Protein AF-A0A9E6C1F2-F1 (afdb_monomer_lite)

Radius of gyration: 13.84 Å; chains: 1; bounding box: 32×36×46 Å

Structure (mmCIF, N/CA/C/O backbone):
data_AF-A0A9E6C1F2-F1
#
_entry.id   AF-A0A9E6C1F2-F1
#
loop_
_atom_site.group_PDB
_atom_site.id
_atom_site.type_symbol
_atom_site.label_atom_id
_atom_site.label_alt_id
_atom_site.label_comp_id
_atom_site.label_asym_id
_atom_site.label_entity_id
_atom_site.label_seq_id
_atom_site.pdbx_PDB_ins_code
_atom_site.Cartn_x
_atom_site.Cartn_y
_atom_site.Cartn_z
_atom_site.occupancy
_atom_site.B_iso_or_equiv
_atom_site.auth_seq_id
_atom_site.auth_comp_id
_atom_site.auth_asym_id
_atom_site.auth_atom_id
_atom_site.pdbx_PDB_model_num
ATOM 1 N N . MET A 1 1 ? 17.557 -28.332 -0.093 1.00 43.41 1 MET A N 1
ATOM 2 C CA . MET A 1 1 ? 16.307 -27.564 -0.289 1.00 43.41 1 MET A CA 1
ATOM 3 C C . MET A 1 1 ? 16.673 -26.306 -1.062 1.00 43.41 1 MET A C 1
ATOM 5 O O . MET A 1 1 ? 17.583 -25.615 -0.627 1.00 43.41 1 MET A O 1
ATOM 9 N N . ARG A 1 2 ? 16.091 -26.061 -2.243 1.00 44.34 2 ARG A N 1
ATOM 10 C CA . ARG A 1 2 ? 16.369 -24.836 -3.010 1.00 44.34 2 ARG A CA 1
ATOM 11 C C . ARG A 1 2 ? 15.562 -23.708 -2.371 1.00 44.34 2 ARG A C 1
ATOM 13 O O . ARG A 1 2 ? 14.340 -23.759 -2.409 1.00 44.34 2 ARG A O 1
ATOM 20 N N . ASN A 1 3 ? 16.243 -22.760 -1.734 1.00 42.38 3 ASN A N 1
ATOM 21 C CA . ASN A 1 3 ? 15.615 -21.554 -1.210 1.00 42.38 3 ASN A CA 1
ATOM 22 C C . ASN A 1 3 ? 15.173 -20.723 -2.423 1.00 42.38 3 ASN A C 1
ATOM 24 O O . ASN A 1 3 ? 16.016 -20.142 -3.103 1.00 42.38 3 ASN A O 1
ATOM 28 N N . LEU A 1 4 ? 13.885 -20.769 -2.770 1.00 52.50 4 LEU A N 1
ATOM 29 C CA . LEU A 1 4 ? 13.320 -19.861 -3.761 1.00 52.50 4 LEU A CA 1
ATOM 30 C C . LEU A 1 4 ? 13.305 -18.488 -3.096 1.00 52.50 4 LEU A C 1
ATOM 32 O O . LEU A 1 4 ? 12.488 -18.242 -2.211 1.00 52.50 4 LEU A O 1
ATOM 36 N N . VAL A 1 5 ? 14.251 -17.626 -3.465 1.00 57.75 5 VAL A N 1
ATOM 37 C CA . VAL A 1 5 ? 14.076 -16.199 -3.203 1.00 57.75 5 VAL A CA 1
ATOM 38 C C . VAL A 1 5 ? 12.785 -15.793 -3.919 1.00 57.75 5 VAL A C 1
ATOM 40 O O . VAL A 1 5 ? 12.636 -16.126 -5.099 1.00 57.75 5 VAL A O 1
ATOM 43 N N . PRO A 1 6 ? 11.800 -15.203 -3.224 1.00 67.69 6 PRO A N 1
ATOM 44 C CA . PRO A 1 6 ? 10.612 -14.718 -3.903 1.00 67.69 6 PRO A CA 1
ATOM 45 C C . PRO A 1 6 ? 11.056 -13.674 -4.933 1.00 67.69 6 PRO A C 1
ATOM 47 O O . PRO A 1 6 ? 11.933 -12.857 -4.649 1.00 67.69 6 PRO A O 1
ATOM 50 N N . SER A 1 7 ? 10.498 -13.736 -6.141 1.00 82.75 7 SER A N 1
ATOM 51 C CA . SER A 1 7 ? 10.725 -12.691 -7.136 1.00 82.75 7 SER A CA 1
ATOM 52 C C . SER A 1 7 ? 10.200 -11.359 -6.598 1.00 82.75 7 SER A C 1
ATOM 54 O O . SER A 1 7 ? 9.142 -11.371 -5.960 1.00 82.75 7 SER A O 1
ATOM 56 N N . PRO A 1 8 ? 10.908 -10.242 -6.840 1.00 90.56 8 PRO A N 1
ATOM 57 C CA . PRO A 1 8 ? 10.443 -8.919 -6.450 1.00 90.56 8 PRO A CA 1
ATOM 58 C C . PRO A 1 8 ? 9.010 -8.674 -6.948 1.00 90.56 8 PRO A C 1
ATOM 60 O O . PRO A 1 8 ? 8.674 -9.113 -8.053 1.00 90.56 8 PRO A O 1
ATOM 63 N N . PRO A 1 9 ? 8.158 -8.011 -6.151 1.00 94.25 9 PRO A N 1
ATOM 64 C CA . PRO A 1 9 ? 6.784 -7.724 -6.531 1.00 94.25 9 PRO A CA 1
ATOM 65 C C . PRO A 1 9 ? 6.755 -6.806 -7.753 1.00 94.25 9 PRO A C 1
ATOM 67 O O . PRO A 1 9 ? 7.575 -5.902 -7.902 1.00 94.25 9 PRO A O 1
ATOM 70 N N . SER A 1 10 ? 5.784 -7.044 -8.619 1.00 94.50 10 SER A N 1
ATOM 71 C CA . SER A 1 10 ? 5.498 -6.245 -9.804 1.00 94.50 10 SER A CA 1
ATOM 72 C C . SER A 1 10 ? 4.386 -5.231 -9.532 1.00 94.50 10 SER A C 1
ATOM 74 O O . SER A 1 10 ? 3.664 -5.321 -8.538 1.00 94.50 10 SER A O 1
ATOM 76 N N . GLN A 1 11 ? 4.168 -4.301 -10.464 1.00 95.00 11 GLN A N 1
ATOM 77 C CA . GLN A 1 11 ? 3.015 -3.395 -10.411 1.00 95.00 11 GLN A CA 1
ATOM 78 C C . GLN A 1 11 ? 1.670 -4.152 -10.374 1.00 95.00 11 GLN A C 1
ATOM 80 O O . GLN A 1 11 ? 0.715 -3.688 -9.753 1.00 95.00 11 GLN A O 1
ATOM 85 N N . ALA A 1 12 ? 1.590 -5.347 -10.977 1.00 95.44 12 ALA A N 1
ATOM 86 C CA . ALA A 1 12 ? 0.393 -6.185 -10.906 1.00 95.44 12 ALA A CA 1
ATOM 87 C C . ALA A 1 12 ? 0.129 -6.703 -9.483 1.00 95.44 12 ALA A C 1
ATOM 89 O O . ALA A 1 12 ? -1.011 -6.648 -9.030 1.00 95.44 12 ALA A O 1
ATOM 90 N N . ASP A 1 13 ? 1.175 -7.108 -8.756 1.00 96.94 13 ASP A N 1
ATOM 91 C CA . ASP A 1 13 ? 1.048 -7.556 -7.363 1.00 96.94 13 ASP A CA 1
ATOM 92 C C . ASP A 1 13 ? 0.558 -6.419 -6.455 1.00 96.94 13 ASP A C 1
ATOM 94 O O . ASP A 1 13 ? -0.311 -6.615 -5.607 1.00 96.94 13 ASP A O 1
ATOM 98 N N . ILE A 1 14 ? 1.070 -5.200 -6.664 1.00 97.88 14 ILE A N 1
ATOM 99 C CA . ILE A 1 14 ? 0.601 -4.002 -5.952 1.00 97.88 14 ILE A CA 1
ATOM 100 C C . ILE A 1 14 ? -0.882 -3.759 -6.218 1.00 97.88 14 ILE A C 1
ATOM 102 O O . ILE A 1 14 ? -1.650 -3.489 -5.291 1.00 97.88 14 ILE A O 1
ATOM 106 N N . ARG A 1 15 ? -1.294 -3.887 -7.481 1.00 97.62 15 ARG A N 1
ATOM 107 C CA . ARG A 1 15 ? -2.684 -3.715 -7.889 1.00 97.62 15 ARG A CA 1
ATOM 108 C C . ARG A 1 15 ? -3.611 -4.698 -7.183 1.00 97.62 15 ARG A C 1
ATOM 110 O O . ARG A 1 15 ? -4.666 -4.295 -6.698 1.00 97.62 15 ARG A O 1
ATOM 117 N N . ASP A 1 16 ? -3.216 -5.964 -7.107 1.00 98.19 16 ASP A N 1
ATOM 118 C CA . ASP A 1 16 ? -4.006 -6.999 -6.444 1.00 98.19 16 ASP A CA 1
ATOM 119 C C . ASP A 1 16 ? -4.140 -6.729 -4.940 1.00 98.19 16 ASP A C 1
ATOM 121 O O . ASP A 1 16 ? -5.228 -6.886 -4.383 1.00 98.19 16 ASP A O 1
ATOM 125 N N . MET A 1 17 ? -3.086 -6.225 -4.290 1.00 98.44 17 MET A N 1
ATOM 126 C CA . MET A 1 17 ? -3.145 -5.821 -2.880 1.00 98.44 17 MET A CA 1
ATOM 127 C C . MET A 1 17 ? -4.102 -4.644 -2.657 1.00 98.44 17 MET A C 1
ATOM 129 O O . MET A 1 17 ? -4.939 -4.694 -1.756 1.00 98.44 17 MET A O 1
ATOM 133 N N . LEU A 1 18 ? -4.028 -3.606 -3.496 1.00 98.50 18 LEU A N 1
ATOM 134 C CA . LEU A 1 18 ? -4.909 -2.435 -3.410 1.00 98.50 18 LEU A CA 1
ATOM 135 C C . LEU A 1 18 ? -6.372 -2.794 -3.685 1.00 98.50 18 LEU A C 1
ATOM 137 O O . LEU A 1 18 ? -7.262 -2.398 -2.934 1.00 98.50 18 LEU A O 1
ATOM 141 N N . ARG A 1 19 ? -6.630 -3.597 -4.721 1.00 98.31 19 ARG A N 1
ATOM 142 C CA . ARG A 1 19 ? -7.977 -4.097 -5.030 1.00 98.31 19 ARG A CA 1
ATOM 143 C C . ARG A 1 19 ? -8.510 -4.994 -3.918 1.00 98.31 19 ARG A C 1
ATOM 145 O O . ARG A 1 19 ? -9.692 -4.912 -3.602 1.00 98.31 19 ARG A O 1
ATOM 152 N N . GLY A 1 20 ? -7.653 -5.799 -3.292 1.00 98.44 20 GLY A N 1
ATOM 153 C CA . GLY A 1 20 ? -8.022 -6.622 -2.146 1.00 98.44 20 GLY A CA 1
ATOM 154 C C . GLY A 1 20 ? -8.409 -5.807 -0.908 1.00 98.44 20 GLY A C 1
ATOM 155 O O . GLY A 1 20 ? -9.374 -6.171 -0.236 1.00 98.44 20 GLY A O 1
ATOM 156 N N . LEU A 1 21 ? -7.717 -4.691 -0.637 1.00 98.00 21 LEU A N 1
ATOM 157 C CA . LEU A 1 21 ? -8.105 -3.739 0.415 1.00 98.00 21 LEU A CA 1
ATOM 158 C C . LEU A 1 21 ? -9.467 -3.107 0.120 1.00 98.00 21 LEU A C 1
ATOM 160 O O . LEU A 1 21 ? -10.353 -3.142 0.968 1.00 98.00 21 LEU A O 1
ATOM 164 N N . LEU A 1 22 ? -9.645 -2.579 -1.094 1.00 98.25 22 LEU A N 1
ATOM 165 C CA . LEU A 1 22 ? -10.884 -1.922 -1.527 1.00 98.25 22 LEU A CA 1
ATOM 166 C C . LEU A 1 22 ? -12.088 -2.877 -1.532 1.00 98.25 22 LEU A C 1
ATOM 168 O O . LEU A 1 22 ? -13.206 -2.479 -1.219 1.00 98.25 22 LEU A O 1
ATOM 172 N N . ALA A 1 23 ? -11.869 -4.149 -1.867 1.00 97.94 23 ALA A N 1
ATOM 173 C CA . ALA A 1 23 ? -12.903 -5.179 -1.826 1.00 97.94 23 ALA A CA 1
ATOM 174 C C . ALA A 1 23 ? -13.169 -5.723 -0.408 1.00 97.94 23 ALA A C 1
ATOM 176 O O . ALA A 1 23 ? -14.093 -6.516 -0.225 1.00 97.94 23 ALA A O 1
ATOM 177 N N . GLY A 1 24 ? -12.345 -5.362 0.583 1.00 97.44 24 GLY A N 1
ATOM 178 C CA . GLY A 1 24 ? -12.388 -5.928 1.933 1.00 97.44 24 GLY A CA 1
ATOM 179 C C . GLY A 1 24 ? -12.011 -7.413 2.003 1.00 97.44 24 GLY A C 1
ATOM 180 O O . GLY A 1 24 ? -12.249 -8.057 3.023 1.00 97.44 24 GLY A O 1
ATOM 181 N N . SER A 1 25 ? -11.443 -7.979 0.932 1.00 98.31 25 SER A N 1
ATOM 182 C CA . SER A 1 25 ? -11.001 -9.378 0.890 1.00 98.31 25 SER A CA 1
ATOM 183 C C . SER A 1 25 ? -9.627 -9.585 1.525 1.00 98.31 25 SER A C 1
ATOM 185 O O . SER A 1 25 ? -9.272 -10.719 1.833 1.00 98.31 25 SER A O 1
ATOM 187 N N . LEU A 1 26 ? -8.856 -8.508 1.700 1.00 98.25 26 LEU A N 1
ATOM 188 C CA . LEU A 1 26 ? -7.602 -8.486 2.448 1.00 98.25 26 LEU A CA 1
ATOM 189 C C . LEU A 1 26 ? -7.688 -7.448 3.566 1.00 98.25 26 LEU A C 1
ATOM 191 O O . LEU A 1 26 ? -8.152 -6.328 3.348 1.00 98.25 26 LEU A O 1
ATOM 195 N N . SER A 1 27 ? -7.205 -7.803 4.756 1.00 98.06 27 SER A N 1
ATOM 196 C CA . SER A 1 27 ? -7.058 -6.843 5.852 1.00 98.06 27 SER A CA 1
ATOM 197 C C . SER A 1 27 ? -5.823 -5.954 5.677 1.00 98.06 27 SER A C 1
ATOM 199 O O . SER A 1 27 ? -4.849 -6.306 5.004 1.00 98.06 27 SER A O 1
ATOM 201 N N . ARG A 1 28 ? -5.837 -4.795 6.342 1.00 98.12 28 ARG A N 1
ATOM 202 C CA . ARG A 1 28 ? -4.711 -3.847 6.362 1.00 98.12 28 ARG A CA 1
ATOM 203 C C . ARG A 1 28 ? -3.459 -4.487 6.943 1.00 98.12 28 ARG A C 1
ATOM 205 O O . ARG A 1 28 ? -2.369 -4.312 6.411 1.00 98.12 28 ARG A O 1
ATOM 212 N N . GLU A 1 29 ? -3.622 -5.276 7.996 1.00 97.94 29 GLU A N 1
ATOM 213 C CA . GLU A 1 29 ? -2.553 -5.996 8.673 1.00 97.94 29 GLU A CA 1
ATOM 214 C C . GLU A 1 29 ? -1.919 -7.060 7.764 1.00 97.94 29 GLU A C 1
ATOM 216 O O . GLU A 1 29 ? -0.700 -7.247 7.782 1.00 97.94 29 GLU A O 1
ATOM 221 N N . GLU A 1 30 ? -2.720 -7.759 6.952 1.00 98.12 30 GLU A N 1
ATOM 222 C CA . GLU A 1 30 ? -2.213 -8.727 5.972 1.00 98.12 30 GLU A CA 1
ATOM 223 C C . GLU A 1 30 ? -1.385 -8.048 4.883 1.00 98.12 30 GLU A C 1
ATOM 225 O O . GLU A 1 30 ? -0.271 -8.497 4.593 1.00 98.12 30 GLU A O 1
ATOM 230 N N . VAL A 1 31 ? -1.898 -6.952 4.322 1.00 98.44 31 VAL A N 1
ATOM 231 C CA . VAL A 1 31 ? -1.220 -6.205 3.256 1.00 98.44 31 VAL A CA 1
ATOM 232 C C . VAL A 1 31 ? 0.039 -5.510 3.772 1.00 98.44 31 VAL A C 1
ATOM 234 O O . VAL A 1 31 ? 1.096 -5.620 3.148 1.00 98.44 31 VAL A O 1
ATOM 237 N N . SER A 1 32 ? -0.030 -4.889 4.950 1.00 98.44 32 SER A N 1
ATOM 238 C CA . SER A 1 32 ? 1.125 -4.279 5.614 1.00 98.44 32 SER A CA 1
ATOM 239 C C . SER A 1 32 ? 2.225 -5.303 5.866 1.00 98.44 32 SER A C 1
ATOM 241 O O . SER A 1 32 ? 3.366 -5.122 5.437 1.00 98.44 32 SER A O 1
ATOM 243 N N . ARG A 1 33 ? 1.882 -6.458 6.450 1.00 98.00 33 ARG A N 1
ATOM 244 C CA . ARG A 1 33 ? 2.845 -7.544 6.669 1.00 98.00 33 ARG A CA 1
ATOM 245 C C . ARG A 1 33 ? 3.446 -8.054 5.362 1.00 98.00 33 ARG A C 1
ATOM 247 O O . ARG A 1 33 ? 4.618 -8.425 5.345 1.00 98.00 33 ARG A O 1
ATOM 254 N N . TRP A 1 34 ? 2.661 -8.134 4.289 1.00 97.44 34 TRP A N 1
ATOM 255 C CA . TRP A 1 34 ? 3.170 -8.526 2.979 1.00 97.44 34 TRP A CA 1
A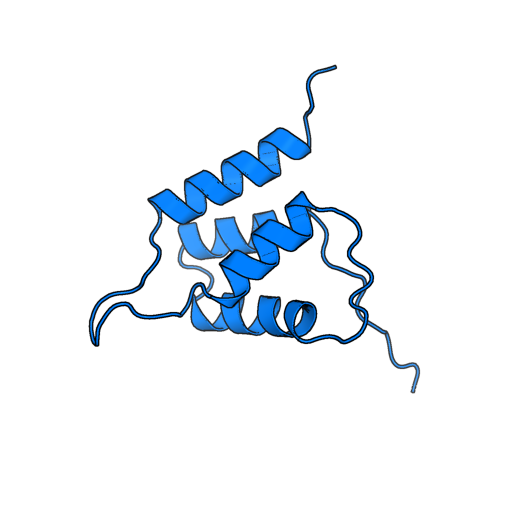TOM 256 C C . TRP A 1 34 ? 4.196 -7.520 2.449 1.00 97.44 34 TRP A C 1
ATOM 258 O O . TRP A 1 34 ? 5.303 -7.931 2.100 1.00 97.44 34 TRP A O 1
ATOM 268 N N . ALA A 1 35 ? 3.878 -6.227 2.473 1.00 97.81 35 ALA A N 1
ATOM 269 C CA . ALA A 1 35 ? 4.758 -5.172 1.983 1.00 97.81 35 ALA A CA 1
ATOM 270 C C . ALA A 1 35 ? 6.035 -5.025 2.830 1.00 97.81 35 ALA A C 1
ATOM 272 O O . ALA A 1 35 ? 7.132 -4.892 2.286 1.00 97.81 35 ALA A O 1
ATOM 273 N N . GLN A 1 36 ? 5.929 -5.138 4.157 1.00 96.69 36 GLN A N 1
ATOM 274 C CA . GLN A 1 36 ? 7.070 -5.015 5.072 1.00 96.69 36 GLN A CA 1
ATOM 275 C C . GLN A 1 36 ? 8.167 -6.067 4.834 1.00 96.69 36 GLN A C 1
ATOM 277 O O . GLN A 1 36 ? 9.333 -5.798 5.121 1.00 96.69 36 GLN A O 1
ATOM 282 N N . ARG A 1 37 ? 7.843 -7.239 4.260 1.00 94.88 37 ARG A N 1
ATOM 283 C CA . ARG A 1 37 ? 8.858 -8.244 3.874 1.00 94.88 37 ARG A CA 1
ATOM 284 C C . ARG A 1 37 ? 9.833 -7.721 2.821 1.00 94.88 37 ARG A C 1
ATOM 286 O O . ARG A 1 37 ? 10.982 -8.147 2.807 1.00 94.88 37 ARG A O 1
ATOM 293 N N . TRP A 1 38 ? 9.365 -6.821 1.961 1.00 95.56 38 TRP A N 1
ATOM 294 C CA . TRP A 1 38 ? 10.151 -6.209 0.896 1.00 95.56 38 TRP A CA 1
ATOM 295 C C . TRP A 1 38 ? 10.835 -4.937 1.378 1.00 95.56 38 TRP A C 1
ATOM 297 O O . TRP A 1 38 ? 12.036 -4.783 1.196 1.00 95.56 38 TRP A O 1
ATOM 307 N N . VAL A 1 39 ? 10.093 -4.065 2.066 1.00 94.62 39 VAL A N 1
ATOM 308 C CA . VAL A 1 39 ? 10.620 -2.790 2.580 1.00 94.62 39 VAL A CA 1
ATOM 309 C C . VAL A 1 39 ? 11.742 -3.007 3.604 1.00 94.62 39 VAL A C 1
ATOM 311 O O . VAL A 1 39 ? 12.689 -2.230 3.655 1.00 94.62 39 VAL A O 1
ATOM 314 N N . GLY A 1 40 ? 11.662 -4.071 4.410 1.00 92.50 40 GLY A N 1
ATOM 315 C CA . GLY A 1 40 ? 12.691 -4.418 5.394 1.00 92.50 40 GLY A CA 1
ATOM 316 C C . GLY A 1 40 ? 13.870 -5.234 4.847 1.00 92.50 40 GLY A C 1
ATOM 317 O O . GLY A 1 40 ? 14.782 -5.550 5.614 1.00 92.50 40 GLY A O 1
ATOM 318 N N . ALA A 1 41 ? 13.861 -5.625 3.569 1.00 92.81 41 ALA A N 1
ATOM 319 C CA . ALA A 1 41 ? 14.951 -6.396 2.978 1.00 92.81 41 ALA A CA 1
ATOM 320 C C . ALA A 1 41 ? 16.164 -5.499 2.675 1.00 92.81 41 ALA A C 1
ATOM 322 O O . ALA A 1 41 ? 16.014 -4.358 2.252 1.00 92.81 41 ALA A O 1
ATOM 323 N N . VAL A 1 42 ? 17.378 -6.031 2.865 1.00 89.62 42 VAL A N 1
ATOM 324 C CA . VAL A 1 42 ? 18.635 -5.295 2.609 1.00 89.62 42 VAL A CA 1
ATOM 325 C C . VAL A 1 42 ? 18.808 -4.963 1.123 1.00 89.62 42 VAL A C 1
ATOM 327 O O . VAL A 1 42 ? 19.321 -3.900 0.792 1.00 89.62 42 VAL A O 1
ATOM 330 N N . ASP A 1 43 ? 18.380 -5.872 0.249 1.00 89.00 43 ASP A N 1
ATOM 331 C CA . ASP A 1 43 ? 18.396 -5.707 -1.204 1.00 89.00 43 ASP A CA 1
ATOM 332 C C . ASP A 1 43 ? 17.163 -6.417 -1.797 1.00 89.00 43 ASP A C 1
ATOM 334 O O . ASP A 1 43 ? 17.199 -7.629 -2.030 1.00 89.00 43 ASP A O 1
ATOM 338 N N . PRO A 1 44 ? 16.022 -5.715 -1.937 1.00 88.06 44 PRO A N 1
ATOM 339 C CA . PRO A 1 44 ? 14.780 -6.316 -2.411 1.00 88.06 44 PRO A CA 1
ATOM 340 C C . PRO A 1 44 ? 14.746 -6.541 -3.930 1.00 88.06 44 PRO A C 1
ATOM 342 O O . PRO A 1 44 ? 13.808 -7.180 -4.402 1.00 88.06 44 PRO A O 1
ATOM 345 N N . GLY A 1 45 ? 15.721 -6.028 -4.694 1.00 92.12 45 GLY A N 1
ATOM 346 C CA . GLY A 1 45 ? 15.739 -6.134 -6.159 1.00 92.12 45 GLY A CA 1
ATOM 347 C C . GLY A 1 45 ? 14.568 -5.424 -6.853 1.00 92.12 45 GLY A C 1
ATOM 348 O O . GLY A 1 45 ? 14.076 -5.907 -7.869 1.00 92.12 45 GLY A O 1
ATOM 349 N N . ILE A 1 46 ? 14.075 -4.324 -6.274 1.00 93.69 46 ILE A N 1
ATOM 350 C CA . ILE A 1 46 ? 12.948 -3.538 -6.796 1.00 93.69 46 ILE A CA 1
ATOM 351 C C . ILE A 1 46 ? 13.496 -2.231 -7.365 1.00 93.69 46 ILE A C 1
ATOM 353 O O . ILE A 1 46 ? 13.737 -1.284 -6.620 1.00 93.69 46 ILE A O 1
ATOM 357 N N . ASP A 1 47 ? 13.678 -2.188 -8.683 1.00 92.44 47 ASP A N 1
ATOM 358 C CA . ASP A 1 47 ? 14.179 -1.000 -9.391 1.00 92.44 47 ASP A CA 1
ATOM 359 C C . ASP A 1 47 ? 13.058 -0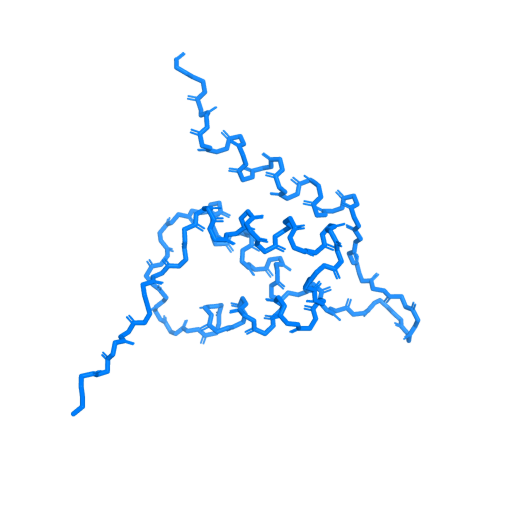.052 -9.845 1.00 92.44 47 ASP A C 1
ATOM 361 O O . ASP A 1 47 ? 13.306 1.113 -10.155 1.00 92.44 47 ASP A O 1
ATOM 365 N N . ASP A 1 48 ? 11.818 -0.543 -9.895 1.00 94.12 48 ASP A N 1
ATOM 366 C CA . ASP A 1 48 ? 10.666 0.243 -10.320 1.00 94.12 48 ASP A CA 1
ATOM 367 C C . ASP A 1 48 ? 10.251 1.233 -9.210 1.00 94.12 48 ASP A C 1
ATOM 369 O O . ASP A 1 48 ? 9.803 0.814 -8.132 1.00 94.12 48 ASP A O 1
ATOM 373 N N . PRO A 1 49 ? 10.369 2.555 -9.446 1.00 94.38 49 PRO A N 1
ATOM 374 C CA . PRO A 1 49 ? 10.082 3.558 -8.428 1.00 94.38 49 PRO A CA 1
ATOM 375 C C . PRO A 1 49 ? 8.595 3.625 -8.055 1.00 94.38 49 PRO A C 1
ATOM 377 O O . PRO A 1 49 ? 8.275 3.992 -6.921 1.00 94.38 49 PRO A O 1
ATOM 380 N N . VAL A 1 50 ? 7.686 3.269 -8.970 1.00 95.56 50 VAL A N 1
ATOM 381 C CA . VAL A 1 50 ? 6.240 3.238 -8.705 1.00 95.56 50 VAL A CA 1
ATOM 382 C C . VAL A 1 50 ? 5.922 2.072 -7.779 1.00 95.56 50 VAL A C 1
ATOM 384 O O . VAL A 1 50 ? 5.250 2.259 -6.761 1.00 95.56 50 VAL A O 1
ATOM 387 N N . VAL A 1 51 ? 6.497 0.897 -8.055 1.00 96.44 51 VAL A N 1
ATOM 388 C CA . VAL A 1 51 ? 6.386 -0.275 -7.172 1.00 96.44 51 VAL A CA 1
ATOM 389 C C . VAL A 1 51 ? 6.943 0.036 -5.785 1.00 96.44 51 VAL A C 1
ATOM 391 O O . VAL A 1 51 ? 6.266 -0.207 -4.786 1.00 96.44 51 VAL A O 1
ATOM 394 N N . TRP A 1 52 ? 8.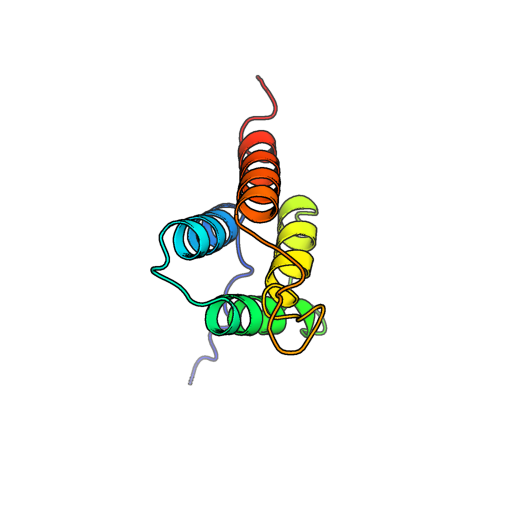146 0.611 -5.696 1.00 96.81 52 TRP A N 1
ATOM 395 C CA . TRP A 1 52 ? 8.774 0.916 -4.408 1.00 96.81 52 TRP A CA 1
ATOM 396 C C . TRP A 1 52 ? 7.964 1.918 -3.572 1.00 96.81 52 TRP A C 1
ATOM 398 O O . TRP A 1 52 ? 7.755 1.725 -2.366 1.00 96.81 52 TRP A O 1
ATOM 408 N N . ARG A 1 53 ? 7.455 2.979 -4.209 1.00 97.56 53 ARG A N 1
ATOM 409 C CA . ARG A 1 53 ? 6.609 3.978 -3.546 1.00 97.56 53 ARG A CA 1
ATOM 410 C C . ARG A 1 53 ? 5.310 3.359 -3.037 1.00 97.56 53 ARG A C 1
ATOM 412 O O . ARG A 1 53 ? 4.944 3.585 -1.881 1.00 97.56 53 ARG A O 1
ATOM 419 N N . ALA A 1 54 ? 4.637 2.559 -3.861 1.00 97.75 54 ALA A N 1
ATOM 420 C CA . ALA A 1 54 ? 3.407 1.892 -3.464 1.00 97.75 54 ALA A CA 1
ATOM 421 C C . ALA A 1 54 ? 3.644 0.874 -2.336 1.00 97.75 54 ALA A C 1
ATOM 423 O O . ALA A 1 54 ? 2.897 0.869 -1.361 1.00 97.75 54 ALA A O 1
ATOM 424 N N . LEU A 1 55 ? 4.725 0.088 -2.386 1.00 97.50 55 LEU A N 1
ATOM 425 C CA . LEU A 1 55 ? 5.103 -0.830 -1.301 1.00 97.50 55 LEU A CA 1
ATOM 426 C C . LEU A 1 55 ? 5.326 -0.122 0.022 1.00 97.50 55 LEU A C 1
ATOM 428 O O . LEU A 1 55 ? 4.889 -0.611 1.058 1.00 97.50 55 LEU A O 1
ATOM 432 N N . THR A 1 56 ? 5.994 1.026 -0.006 1.00 97.50 56 THR A N 1
ATOM 433 C CA . THR A 1 56 ? 6.262 1.791 1.212 1.00 97.50 56 THR A CA 1
ATOM 434 C C . THR A 1 56 ? 4.957 2.283 1.846 1.00 97.50 56 THR A C 1
ATOM 436 O O . THR A 1 56 ? 4.801 2.201 3.062 1.00 97.50 56 THR A O 1
ATOM 439 N N . ARG A 1 57 ? 3.982 2.722 1.033 1.00 98.38 57 ARG A N 1
ATOM 440 C CA . ARG A 1 57 ? 2.632 3.091 1.501 1.00 98.38 57 ARG A CA 1
ATOM 441 C C . ARG A 1 57 ? 1.874 1.880 2.048 1.00 98.38 57 ARG A C 1
ATOM 443 O O . ARG A 1 57 ? 1.346 1.937 3.156 1.00 98.38 57 ARG A O 1
ATOM 450 N N . LEU A 1 58 ? 1.876 0.765 1.313 1.00 98.31 58 LEU A N 1
ATOM 451 C CA . LEU A 1 58 ? 1.231 -0.478 1.739 1.00 98.31 58 LEU A CA 1
ATOM 452 C C . LEU A 1 58 ? 1.830 -1.015 3.044 1.00 98.31 58 LEU A C 1
ATOM 454 O O . LEU A 1 58 ? 1.087 -1.482 3.897 1.00 98.31 58 LEU A O 1
ATOM 458 N N . GLY A 1 59 ? 3.142 -0.883 3.248 1.00 97.75 59 GLY A N 1
ATOM 459 C CA . GLY A 1 59 ? 3.822 -1.277 4.485 1.00 97.75 59 GLY A CA 1
ATOM 460 C C . GLY A 1 59 ? 3.418 -0.468 5.720 1.00 97.75 59 GLY A C 1
ATOM 461 O O . GLY A 1 59 ? 3.725 -0.889 6.831 1.00 97.75 59 GLY A O 1
ATOM 462 N N . GLY A 1 60 ? 2.736 0.666 5.537 1.00 97.25 60 GLY A N 1
ATOM 463 C CA . GLY A 1 60 ? 2.174 1.488 6.609 1.00 97.25 60 GLY A CA 1
ATOM 464 C C . GLY A 1 60 ? 0.645 1.515 6.634 1.00 97.25 60 GLY A C 1
ATOM 465 O O . GLY A 1 60 ? 0.069 2.339 7.341 1.00 97.25 60 GLY A O 1
ATOM 466 N N . VAL A 1 61 ? -0.041 0.662 5.867 1.00 97.69 61 VAL A N 1
ATOM 467 C CA . VAL A 1 61 ? -1.504 0.750 5.702 1.00 97.69 61 VAL A CA 1
ATOM 468 C C . VAL A 1 61 ? -2.301 0.369 6.960 1.00 97.69 61 VAL A C 1
ATOM 470 O O . VAL A 1 61 ? -3.479 0.719 7.093 1.00 97.69 61 VAL A O 1
ATOM 473 N N . ASP A 1 62 ? -1.657 -0.330 7.897 1.00 97.62 62 ASP A N 1
ATOM 474 C CA . ASP A 1 62 ? -2.188 -0.697 9.213 1.00 97.62 62 ASP A CA 1
ATOM 475 C C . ASP A 1 62 ? -1.898 0.349 10.302 1.00 97.62 62 ASP A C 1
ATOM 477 O O . ASP A 1 62 ? -2.385 0.218 11.428 1.00 97.62 62 ASP A O 1
ATOM 481 N N . LEU A 1 63 ? -1.143 1.407 9.984 1.00 97.06 63 LEU A N 1
ATOM 482 C CA . LEU A 1 63 ? -0.828 2.459 10.941 1.00 97.06 63 LEU A CA 1
ATOM 483 C C . LEU A 1 63 ? -2.084 3.237 11.340 1.00 97.06 63 LEU A C 1
ATOM 485 O O . LEU A 1 63 ? -2.921 3.620 10.516 1.00 97.06 63 LEU A O 1
ATOM 489 N N . ARG A 1 64 ? -2.186 3.497 12.643 1.00 95.88 64 ARG A N 1
ATOM 490 C CA . ARG A 1 64 ? -3.315 4.186 13.260 1.00 95.88 64 ARG A CA 1
ATOM 491 C C . ARG A 1 64 ? -2.959 5.617 13.645 1.00 95.88 64 ARG A C 1
ATOM 493 O O . ARG A 1 64 ? -1.918 5.856 14.252 1.00 95.88 64 ARG A O 1
ATOM 500 N N . ALA A 1 65 ? -3.854 6.547 13.324 1.00 93.19 65 ALA A N 1
ATOM 501 C CA . ALA A 1 65 ? -3.805 7.937 13.773 1.00 93.19 65 ALA A CA 1
ATOM 502 C C . ALA A 1 65 ? -4.193 8.059 15.256 1.00 93.19 65 ALA A C 1
ATOM 504 O O . ALA A 1 65 ? -3.741 8.958 15.963 1.00 93.19 65 ALA A O 1
ATOM 505 N N . SER A 1 66 ? -5.065 7.161 15.722 1.00 94.25 66 SER A N 1
ATOM 506 C CA . SER A 1 66 ? -5.603 7.080 17.084 1.00 94.25 66 SER A CA 1
ATOM 507 C C . SER A 1 66 ? -6.135 5.669 17.353 1.00 94.25 66 SER A C 1
ATOM 509 O O . SER A 1 66 ? -6.149 4.832 16.456 1.00 94.25 66 SER A O 1
ATOM 511 N N . THR A 1 67 ? -6.593 5.373 18.573 1.00 90.94 67 THR A N 1
ATOM 512 C CA . THR A 1 67 ? -7.097 4.034 18.945 1.00 90.94 67 THR A CA 1
ATOM 513 C C . THR A 1 67 ? -8.131 3.476 17.956 1.00 90.94 67 THR A C 1
ATOM 515 O O . THR A 1 67 ? -8.075 2.287 17.634 1.00 90.94 67 THR A O 1
ATOM 518 N N . ASP A 1 68 ? -9.004 4.338 17.427 1.00 92.06 68 ASP A N 1
ATOM 519 C CA . ASP A 1 68 ? -10.157 3.969 16.597 1.00 92.06 68 ASP A CA 1
ATOM 520 C C . ASP A 1 68 ? -10.033 4.386 15.119 1.00 92.06 68 ASP A C 1
ATOM 522 O O . ASP A 1 68 ? -10.954 4.152 14.340 1.00 92.06 68 ASP A O 1
ATOM 526 N N . GLU A 1 69 ? -8.913 4.994 14.711 1.00 94.81 69 GLU A N 1
ATOM 527 C CA . GLU A 1 69 ? -8.777 5.616 13.387 1.00 94.81 69 GLU A CA 1
ATOM 528 C C . GLU A 1 69 ? -7.479 5.194 12.684 1.00 94.81 69 GLU A C 1
ATOM 530 O O . GLU A 1 69 ? -6.383 5.340 13.232 1.00 94.81 69 GLU A O 1
ATOM 535 N N . TYR A 1 70 ? -7.595 4.694 11.450 1.00 96.31 70 TYR A N 1
ATOM 536 C CA . TYR A 1 70 ? -6.458 4.433 10.562 1.00 96.31 70 TYR A CA 1
ATOM 537 C C . TYR A 1 70 ? -5.952 5.719 9.903 1.00 96.31 70 TYR A C 1
ATOM 539 O O . TYR A 1 70 ? -6.716 6.653 9.696 1.00 96.31 70 TYR A O 1
ATOM 547 N N . LEU A 1 71 ? -4.666 5.756 9.539 1.00 97.12 71 LEU A N 1
ATOM 548 C CA . LEU A 1 71 ? -4.091 6.898 8.812 1.00 97.12 71 LEU A CA 1
ATOM 549 C C . LEU A 1 71 ? -4.572 7.006 7.361 1.00 97.12 71 LEU A C 1
ATOM 551 O O . LEU A 1 71 ? -4.563 8.099 6.806 1.00 97.12 71 LEU A O 1
ATOM 555 N N . TYR A 1 72 ? -4.953 5.883 6.754 1.00 96.94 72 TYR A N 1
ATOM 556 C CA . TYR A 1 72 ? -5.275 5.791 5.329 1.00 96.94 72 TYR A CA 1
ATOM 557 C C . TYR A 1 72 ? -6.632 5.129 5.125 1.00 96.94 72 TYR A C 1
ATOM 559 O O . TYR A 1 72 ? -6.984 4.217 5.872 1.00 96.94 72 TYR A O 1
ATOM 567 N N . TYR A 1 73 ? -7.377 5.517 4.100 1.00 96.06 73 TYR A N 1
ATOM 568 C CA . TYR A 1 73 ? -8.694 4.962 3.774 1.00 96.06 73 TYR A CA 1
ATOM 569 C C . TYR A 1 73 ? -8.854 4.736 2.269 1.00 96.06 73 TYR A C 1
ATOM 571 O O . TYR A 1 73 ? -7.940 4.980 1.488 1.00 96.06 73 TYR A O 1
ATOM 579 N N . ASP A 1 74 ? -10.031 4.268 1.859 1.00 97.81 74 ASP A N 1
ATOM 580 C CA . ASP A 1 74 ? -10.374 3.977 0.466 1.00 97.81 74 ASP A CA 1
ATOM 581 C C . ASP A 1 74 ? -9.982 5.092 -0.526 1.00 97.81 74 ASP A C 1
ATOM 583 O O . ASP A 1 74 ? -9.473 4.749 -1.594 1.00 97.81 74 ASP A O 1
ATOM 587 N N . PRO A 1 75 ? -10.115 6.406 -0.221 1.00 98.12 75 PRO A N 1
ATOM 588 C CA . PRO A 1 75 ? -9.637 7.460 -1.118 1.00 98.12 75 PRO A CA 1
ATOM 589 C C . PRO A 1 75 ? -8.127 7.406 -1.375 1.00 98.12 75 PRO A C 1
ATOM 591 O O . PRO A 1 75 ? -7.690 7.609 -2.507 1.00 98.12 75 PRO A O 1
ATOM 594 N N . ASP A 1 76 ? -7.332 7.094 -0.350 1.00 98.00 76 ASP A N 1
ATOM 595 C CA . ASP A 1 76 ? -5.890 6.910 -0.495 1.00 98.00 76 ASP A CA 1
ATOM 596 C C . ASP A 1 76 ? -5.598 5.679 -1.354 1.00 98.00 76 ASP A C 1
ATOM 598 O O . ASP A 1 76 ? -4.774 5.738 -2.261 1.00 98.00 76 ASP A O 1
ATOM 602 N N . PHE A 1 77 ? -6.319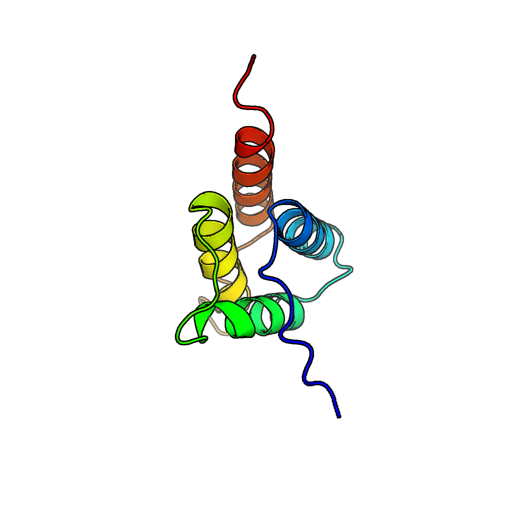 4.577 -1.128 1.00 98.31 77 PHE A N 1
ATOM 603 C CA . PHE A 1 77 ? -6.115 3.332 -1.874 1.00 98.31 77 PHE A CA 1
ATOM 604 C C . PHE A 1 77 ? -6.466 3.490 -3.349 1.00 98.31 77 PHE A C 1
ATOM 606 O O . PHE A 1 77 ? -5.727 3.007 -4.204 1.00 98.31 77 PHE A O 1
ATOM 613 N N . HIS A 1 78 ? -7.550 4.203 -3.653 1.00 98.19 78 HIS A N 1
ATOM 614 C CA . HIS A 1 78 ? -7.900 4.574 -5.018 1.00 98.19 78 HIS A CA 1
ATOM 615 C C . HIS A 1 78 ? -6.837 5.473 -5.649 1.00 98.19 78 HIS A C 1
ATOM 617 O O . HIS A 1 78 ? -6.430 5.211 -6.775 1.00 98.19 78 HIS A O 1
ATOM 623 N N . SER A 1 79 ? -6.339 6.480 -4.924 1.00 98.12 79 SER A N 1
ATOM 624 C CA . SER A 1 79 ? -5.272 7.350 -5.430 1.00 98.12 79 SER A CA 1
ATOM 625 C C . SER A 1 79 ? -3.977 6.583 -5.710 1.00 98.12 79 SER A C 1
ATOM 627 O O . SER A 1 79 ? -3.304 6.860 -6.699 1.00 98.12 79 SER A O 1
ATOM 629 N N . TRP A 1 80 ? -3.611 5.618 -4.867 1.00 97.88 80 TRP A N 1
ATOM 630 C CA . TRP A 1 80 ? -2.418 4.801 -5.087 1.00 97.88 80 TRP A CA 1
ATOM 631 C C . TRP A 1 80 ? -2.615 3.792 -6.219 1.00 97.88 80 TRP A C 1
ATOM 633 O O . TRP A 1 80 ? -1.656 3.476 -6.912 1.00 97.88 80 TRP A O 1
ATOM 643 N N . LEU A 1 81 ? -3.839 3.290 -6.403 1.00 97.56 81 LEU A N 1
ATOM 644 C CA . LEU A 1 81 ? -4.187 2.389 -7.498 1.00 97.56 81 LEU A CA 1
ATOM 645 C C . LEU A 1 81 ? -4.101 3.103 -8.848 1.00 97.56 81 LEU A C 1
ATOM 647 O O . LEU A 1 81 ? -3.472 2.572 -9.755 1.00 97.56 81 LEU A O 1
ATOM 651 N N . ASP A 1 82 ? -4.658 4.309 -8.942 1.00 96.69 82 ASP A N 1
ATOM 652 C CA . ASP A 1 82 ? -4.593 5.161 -10.134 1.00 96.69 82 ASP A CA 1
ATOM 653 C C . ASP A 1 82 ? -3.139 5.441 -10.545 1.00 96.69 82 ASP A C 1
ATOM 655 O O . ASP A 1 82 ? -2.757 5.214 -11.685 1.00 96.69 82 ASP A O 1
ATOM 659 N N . GLU A 1 83 ? -2.283 5.790 -9.580 1.00 95.44 83 GLU A N 1
ATOM 660 C CA . GLU A 1 83 ? -0.852 6.029 -9.809 1.00 95.44 83 GLU A CA 1
ATOM 661 C C . GLU A 1 83 ? -0.108 4.793 -10.353 1.00 95.44 83 GLU A C 1
ATOM 663 O O . GLU A 1 83 ? 0.825 4.916 -11.146 1.00 95.44 83 GLU A O 1
ATOM 668 N N . VAL A 1 84 ? -0.502 3.594 -9.912 1.00 94.69 84 VAL A N 1
ATOM 669 C CA . VAL A 1 84 ? 0.061 2.326 -10.399 1.00 94.69 84 VAL A CA 1
ATOM 670 C C . VAL A 1 84 ? -0.495 1.974 -11.779 1.00 94.69 84 VAL A C 1
ATOM 672 O O . VAL A 1 84 ? 0.210 1.371 -12.577 1.00 94.69 84 VAL A O 1
ATOM 675 N N . GLU A 1 85 ? -1.747 2.319 -12.075 1.00 92.50 85 GLU A N 1
ATOM 676 C CA . GLU A 1 85 ? -2.370 2.045 -13.372 1.00 92.50 85 GLU A CA 1
ATOM 677 C C . GLU A 1 85 ? -1.889 3.014 -14.467 1.00 92.50 85 GLU A C 1
ATOM 679 O O . GLU A 1 85 ? -1.596 2.553 -15.568 1.00 92.50 85 GLU A O 1
ATOM 684 N N . ASP A 1 86 ? -1.696 4.298 -14.154 1.00 91.25 86 ASP A N 1
ATOM 685 C CA . ASP A 1 86 ? -1.118 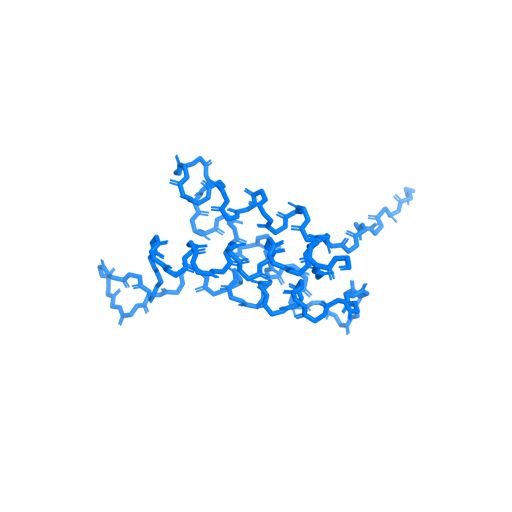5.316 -15.051 1.00 91.25 86 ASP A CA 1
ATOM 686 C C . ASP A 1 86 ? 0.318 4.962 -15.475 1.00 91.25 86 ASP A C 1
ATOM 688 O O . ASP A 1 86 ? 0.699 5.093 -16.634 1.00 91.25 86 ASP A O 1
ATOM 692 N N . ALA A 1 87 ? 1.106 4.390 -14.562 1.00 82.69 87 ALA A N 1
ATOM 693 C CA . ALA A 1 87 ? 2.472 3.958 -14.855 1.00 82.69 87 ALA A CA 1
ATOM 694 C C . ALA A 1 87 ? 2.572 2.787 -15.856 1.00 82.69 87 ALA A C 1
ATOM 696 O O . ALA A 1 87 ? 3.652 2.537 -16.397 1.00 82.69 87 ALA A O 1
ATOM 697 N N . ILE A 1 88 ? 1.477 2.054 -16.085 1.00 68.31 88 ILE A N 1
ATOM 698 C CA . ILE A 1 88 ? 1.413 0.904 -17.008 1.00 68.31 88 ILE A CA 1
ATOM 699 C C . ILE A 1 88 ? 1.049 1.354 -18.419 1.00 68.31 88 ILE A C 1
ATOM 701 O O . ILE A 1 88 ? 1.417 0.679 -19.380 1.00 68.31 88 ILE A O 1
ATOM 705 N N . ASP A 1 89 ? 0.379 2.498 -18.530 1.00 60.03 89 ASP A N 1
ATOM 706 C CA . ASP A 1 89 ? -0.003 3.140 -19.781 1.00 60.03 89 ASP A CA 1
ATOM 707 C C . ASP A 1 89 ? 0.587 4.561 -19.836 1.00 60.03 89 ASP A C 1
ATOM 709 O O . ASP A 1 89 ? -0.154 5.545 -19.799 1.00 60.03 89 ASP A O 1
ATOM 713 N N . PRO A 1 90 ? 1.926 4.723 -19.909 1.00 55.06 90 PRO A N 1
ATOM 714 C CA . PRO A 1 90 ? 2.492 6.013 -20.264 1.00 55.06 90 PRO A CA 1
ATOM 715 C C . PRO A 1 90 ? 2.146 6.220 -21.737 1.00 55.06 90 PRO A C 1
ATOM 717 O O . PRO A 1 90 ? 2.874 5.714 -22.584 1.00 55.06 90 PRO A O 1
ATOM 720 N N . GLY A 1 91 ? 0.995 6.844 -22.007 1.00 53.56 91 GLY A N 1
ATOM 721 C CA . GLY A 1 91 ? 0.359 6.915 -23.324 1.00 53.56 91 GLY A CA 1
ATOM 722 C C . GLY A 1 91 ? 1.336 6.855 -24.503 1.00 53.56 91 GLY A C 1
ATOM 723 O O . GLY A 1 91 ? 2.283 7.642 -24.556 1.00 53.56 91 GLY A O 1
ATOM 724 N N . ASP A 1 92 ? 1.081 5.888 -25.390 1.00 41.34 92 ASP A N 1
ATOM 725 C CA . ASP A 1 92 ? 1.753 5.669 -26.683 1.00 41.34 92 ASP A CA 1
ATOM 726 C C . ASP A 1 92 ? 2.108 6.976 -27.424 1.00 41.34 92 ASP A C 1
ATOM 728 O O . ASP A 1 92 ? 1.229 7.869 -27.536 1.00 41.34 92 ASP A O 1
#

Secondary structure (DSSP, 8-state):
----PPPPPP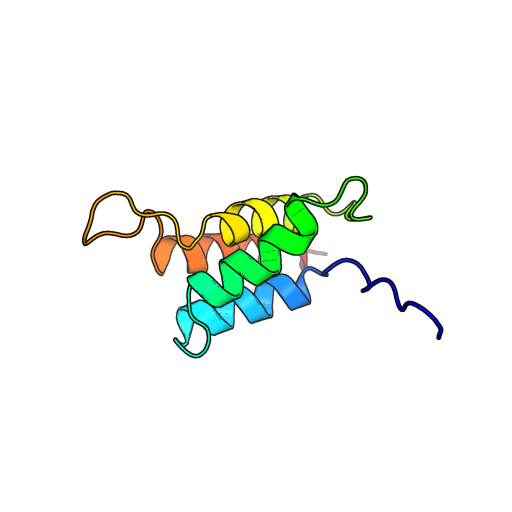HHHHHHHHHHHHTTSS-HHHHHHHHHHHHT-S------HHHHHHHHHHTTTT-EEETTEES--HHHHHHHHHHHHHTT----

Sequence (92 aa):
MRNLVPSPPSQADIRDMLRGLLAGSLSREEVSRWAQRWVGAVDPGIDDPVVWRALTRLGGVDLRASTDEYLYYDPDFHSWLDEVEDAIDPGD

pLDDT: mean 90.68, std 14.46, range [41.34, 98.5]

Foldseek 3Di:
DDPPPDQQDDLVNLLVLLVCVLVVVDDLVRQLVVLCVQVVDPCNVDPDPLSVVSSVCSVQQQPAPDPPGTPDDNVNSVVSNVSSVCVVCVDD